Protein AF-A0A9W3SZY1-F1 (afdb_monomer_lite)

Sequence (52 aa):
MRQYQMLYSTPYLYSSRTLQQMYKSTRKEEDITAIQGHMLRHEVYLDRQYYK

Secondary structure (DSSP, 8-state):
--TTGGGGT-TTSS-HHHHHHHHHH---HHHHHHHHHHHHHTTTT--GGG--

Radius of gyration: 10.67 Å; chains: 1; bounding box: 34×17×21 Å

Organism: NCBI:txid1423143

Structure (mmCIF, N/CA/C/O backbone):
data_AF-A0A9W3SZY1-F1
#
_entry.id   AF-A0A9W3SZY1-F1
#
loop_
_atom_site.group_PDB
_atom_site.id
_atom_site.type_symbol
_atom_site.label_atom_id
_atom_site.label_alt_id
_atom_site.label_comp_id
_atom_site.label_asym_id
_atom_site.label_entity_id
_atom_site.label_seq_id
_atom_site.pdbx_PDB_ins_code
_atom_site.Cartn_x
_atom_site.Cartn_y
_atom_site.Cartn_z
_atom_site.occupancy
_atom_site.B_iso_or_equiv
_atom_site.auth_seq_id
_atom_site.auth_comp_id
_atom_site.auth_asym_id
_atom_site.auth_atom_id
_atom_site.pdbx_PDB_model_num
ATOM 1 N N . MET A 1 1 ? -17.187 -2.665 2.164 1.00 49.53 1 MET A N 1
ATOM 2 C CA . MET A 1 1 ? -16.306 -2.879 0.993 1.00 49.53 1 MET A CA 1
ATOM 3 C C . MET A 1 1 ? -14.866 -2.639 1.426 1.00 49.53 1 MET A C 1
ATOM 5 O O . MET A 1 1 ? -14.625 -1.620 2.066 1.00 49.53 1 MET A O 1
ATOM 9 N N . ARG A 1 2 ? -13.943 -3.579 1.175 1.00 61.56 2 ARG A N 1
ATOM 10 C CA . ARG A 1 2 ? -12.524 -3.454 1.562 1.00 61.56 2 ARG A CA 1
ATOM 11 C C . ARG A 1 2 ? -11.811 -2.524 0.579 1.00 61.56 2 ARG A C 1
ATOM 13 O O . ARG A 1 2 ? -11.764 -2.829 -0.609 1.00 61.56 2 ARG A O 1
ATOM 20 N N . GLN A 1 3 ? -11.286 -1.397 1.060 1.00 63.66 3 GLN A N 1
ATOM 21 C CA . GLN A 1 3 ? -10.793 -0.316 0.193 1.00 63.66 3 GLN A CA 1
ATOM 22 C C . GLN A 1 3 ? -9.579 -0.703 -0.666 1.00 63.66 3 GLN A C 1
ATOM 24 O O . GLN A 1 3 ? -9.375 -0.099 -1.713 1.00 63.66 3 GLN A O 1
ATOM 29 N N . TYR A 1 4 ? -8.825 -1.743 -0.293 1.00 65.94 4 TYR A N 1
ATOM 30 C CA . TYR A 1 4 ? -7.600 -2.138 -1.005 1.00 65.94 4 TYR A CA 1
ATOM 31 C C . TYR A 1 4 ? -7.615 -3.565 -1.559 1.00 65.94 4 TYR A C 1
ATOM 33 O O . TYR A 1 4 ? -6.573 -4.120 -1.895 1.00 65.94 4 TYR A O 1
ATOM 41 N N . GLN A 1 5 ? -8.796 -4.168 -1.710 1.00 68.56 5 GLN A N 1
ATOM 42 C CA . GLN A 1 5 ? -8.929 -5.529 -2.245 1.00 68.56 5 GLN A CA 1
ATOM 43 C C . GLN A 1 5 ? -8.387 -5.655 -3.685 1.00 68.56 5 GLN A C 1
ATOM 45 O O . GLN A 1 5 ? -7.865 -6.697 -4.070 1.00 68.56 5 GLN A O 1
ATOM 50 N N . MET A 1 6 ? -8.423 -4.561 -4.449 1.00 70.50 6 MET A N 1
ATOM 51 C CA . MET A 1 6 ? -7.860 -4.463 -5.800 1.00 70.50 6 MET A CA 1
ATOM 52 C C . MET A 1 6 ? -6.326 -4.579 -5.859 1.00 70.50 6 MET A C 1
ATOM 54 O O . MET A 1 6 ? -5.800 -5.027 -6.877 1.00 70.50 6 MET A O 1
ATOM 58 N N . LEU A 1 7 ? -5.602 -4.303 -4.762 1.00 6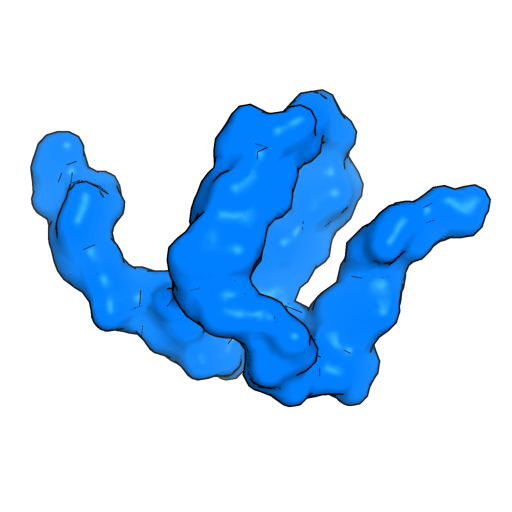5.31 7 LEU A N 1
ATOM 59 C CA . LEU A 1 7 ? -4.147 -4.521 -4.694 1.00 65.31 7 LEU A CA 1
ATOM 60 C C . LEU A 1 7 ? -3.767 -5.997 -4.882 1.00 65.31 7 LEU A C 1
ATOM 62 O O . LEU A 1 7 ? -2.639 -6.300 -5.257 1.00 65.31 7 LEU A O 1
ATOM 66 N N . TYR A 1 8 ? -4.694 -6.929 -4.657 1.00 63.59 8 TYR A N 1
ATOM 67 C CA . TYR A 1 8 ? -4.452 -8.349 -4.906 1.00 63.59 8 TYR A CA 1
ATOM 68 C C . TYR A 1 8 ? -4.559 -8.742 -6.385 1.00 63.59 8 TYR A C 1
ATOM 70 O O . TYR A 1 8 ? -4.060 -9.802 -6.748 1.00 63.59 8 TYR A O 1
ATOM 78 N N . SER A 1 9 ? -5.223 -7.936 -7.221 1.00 68.19 9 SER A N 1
ATOM 79 C CA . SER A 1 9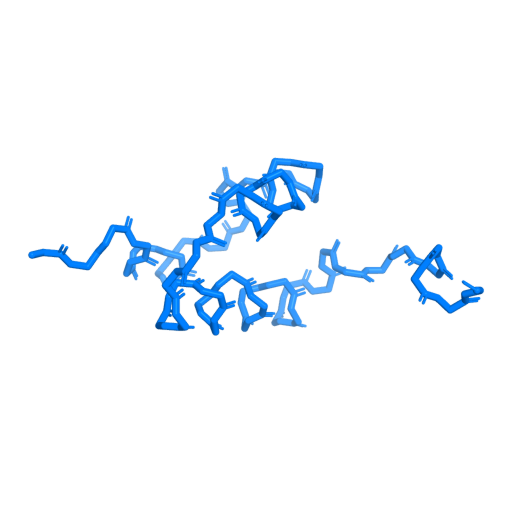 ? -5.545 -8.288 -8.615 1.00 68.19 9 SER A CA 1
ATOM 80 C C . SER A 1 9 ? -4.726 -7.519 -9.652 1.00 68.19 9 SER A C 1
ATOM 82 O O . SER A 1 9 ? -4.533 -8.026 -10.751 1.00 68.19 9 SER A O 1
ATOM 84 N N . THR A 1 10 ? -4.230 -6.322 -9.324 1.00 65.00 10 THR A N 1
ATOM 85 C CA . THR A 1 10 ? -3.488 -5.475 -10.272 1.00 65.00 10 THR A CA 1
ATOM 86 C C . THR A 1 10 ? -2.074 -5.167 -9.768 1.00 65.00 10 THR A C 1
ATOM 88 O O . THR A 1 10 ? -1.899 -4.229 -8.981 1.00 65.00 10 THR A O 1
ATOM 91 N N . PRO A 1 11 ? -1.059 -5.930 -10.213 1.00 61.94 11 PRO A N 1
ATOM 92 C CA . PRO A 1 11 ? 0.354 -5.586 -10.046 1.00 61.94 11 PRO A CA 1
ATOM 93 C C . PRO A 1 11 ? 0.661 -4.162 -10.534 1.00 61.94 11 PRO A C 1
ATOM 95 O O . PRO A 1 11 ? 0.110 -3.735 -11.545 1.00 61.94 11 PRO A O 1
ATOM 98 N N . TYR A 1 12 ? 1.562 -3.447 -9.853 1.00 63.22 12 TYR A N 1
ATOM 99 C CA . TYR A 1 12 ? 2.105 -2.136 -10.271 1.00 63.22 12 TYR A CA 1
ATOM 100 C C . TYR A 1 12 ? 1.106 -0.975 -10.405 1.00 63.22 12 TYR A C 1
ATOM 102 O O . TYR A 1 12 ? 1.431 0.050 -11.000 1.00 63.22 12 TYR A O 1
ATOM 110 N N . LEU A 1 13 ? -0.089 -1.085 -9.820 1.00 68.94 13 LEU A N 1
ATOM 111 C CA . LEU A 1 13 ? -1.086 -0.008 -9.874 1.00 68.94 13 LEU A CA 1
ATOM 112 C C . LEU A 1 13 ? -0.590 1.293 -9.213 1.00 68.94 13 LEU A C 1
ATOM 114 O O . LEU A 1 13 ? -0.980 2.390 -9.609 1.00 68.94 13 LEU A O 1
ATOM 118 N N . TYR A 1 14 ? 0.279 1.173 -8.208 1.00 71.75 14 TYR A N 1
ATOM 119 C CA . TYR A 1 14 ? 0.799 2.295 -7.438 1.00 71.75 14 TYR A CA 1
ATOM 120 C C . TYR A 1 14 ? 2.321 2.239 -7.325 1.00 71.75 14 TYR A C 1
ATOM 122 O O . TYR A 1 14 ? 2.908 1.181 -7.106 1.00 71.75 14 TYR A O 1
ATOM 130 N N . SER A 1 15 ? 2.956 3.409 -7.424 1.00 73.94 15 SER A N 1
ATOM 131 C CA . SER A 1 15 ? 4.395 3.557 -7.180 1.00 73.94 15 SER A CA 1
ATOM 132 C C . SER A 1 15 ? 4.762 3.225 -5.726 1.00 73.94 15 SER A C 1
ATOM 134 O O . SER A 1 15 ? 3.930 3.384 -4.826 1.00 73.94 15 SER A O 1
ATOM 136 N N . SER A 1 16 ? 6.026 2.868 -5.459 1.00 74.44 16 SER A N 1
ATOM 137 C CA . SER A 1 16 ? 6.532 2.628 -4.093 1.00 74.44 16 SER A CA 1
ATOM 138 C C . SER A 1 16 ? 6.217 3.780 -3.139 1.00 74.44 16 SER A C 1
ATOM 140 O O . SER A 1 16 ? 5.817 3.556 -1.999 1.00 74.44 16 SER A O 1
ATOM 142 N N . ARG A 1 17 ? 6.340 5.027 -3.617 1.00 78.56 17 ARG A N 1
ATOM 143 C CA . ARG A 1 17 ? 6.070 6.237 -2.828 1.00 78.56 17 ARG A CA 1
ATOM 144 C C . ARG A 1 17 ? 4.591 6.359 -2.465 1.00 78.56 17 ARG A C 1
ATOM 146 O O . ARG A 1 17 ? 4.269 6.704 -1.330 1.00 78.56 17 ARG A O 1
ATOM 153 N N . THR A 1 18 ? 3.703 6.053 -3.408 1.00 81.31 18 THR A N 1
ATOM 154 C CA . THR A 1 18 ? 2.252 6.056 -3.182 1.00 81.31 18 THR A CA 1
ATOM 155 C C . THR A 1 18 ? 1.862 4.971 -2.181 1.00 81.31 18 THR A C 1
ATOM 157 O O . THR A 1 18 ? 1.168 5.264 -1.213 1.00 81.31 18 THR A O 1
ATOM 160 N N . LEU A 1 19 ? 2.377 3.749 -2.341 1.00 78.75 19 LEU A N 1
ATOM 161 C CA . LEU A 1 19 ? 2.133 2.646 -1.406 1.00 78.75 19 LEU A CA 1
ATOM 162 C C . LEU A 1 19 ? 2.649 2.967 0.004 1.00 78.75 19 LEU A C 1
ATOM 164 O O . LEU A 1 19 ? 1.964 2.696 0.986 1.00 78.75 19 LEU A O 1
ATOM 168 N N . GLN A 1 20 ? 3.806 3.625 0.119 1.00 79.56 20 GLN A N 1
ATOM 169 C CA . GLN A 1 20 ? 4.348 4.067 1.405 1.00 79.56 20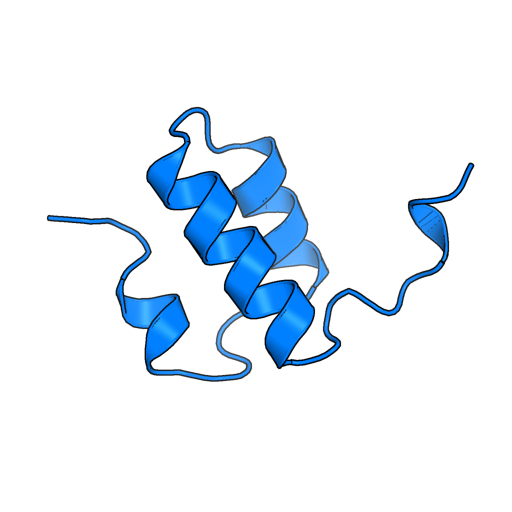 GLN A CA 1
ATOM 170 C C . GLN A 1 20 ? 3.470 5.135 2.076 1.00 79.56 20 GLN A C 1
ATOM 172 O O . GLN A 1 20 ? 3.278 5.104 3.291 1.00 79.56 20 GLN A O 1
ATOM 177 N N . GLN A 1 21 ? 2.930 6.084 1.308 1.00 82.50 21 GLN A N 1
ATOM 178 C CA . GLN A 1 21 ? 1.978 7.067 1.830 1.00 82.50 21 GLN A CA 1
ATOM 179 C C . GLN A 1 21 ? 0.683 6.392 2.285 1.00 82.50 21 GLN A C 1
ATOM 181 O O . GLN A 1 21 ? 0.216 6.673 3.383 1.00 82.50 21 GLN A O 1
ATOM 186 N N . MET A 1 22 ? 0.152 5.449 1.504 1.00 82.19 22 MET A N 1
ATOM 187 C CA . MET A 1 22 ? -1.038 4.676 1.876 1.00 82.19 22 MET A CA 1
ATOM 188 C C . MET A 1 22 ? -0.806 3.866 3.156 1.00 82.19 22 MET A C 1
ATOM 190 O O . MET A 1 22 ? -1.647 3.894 4.051 1.00 82.19 22 MET A O 1
ATOM 194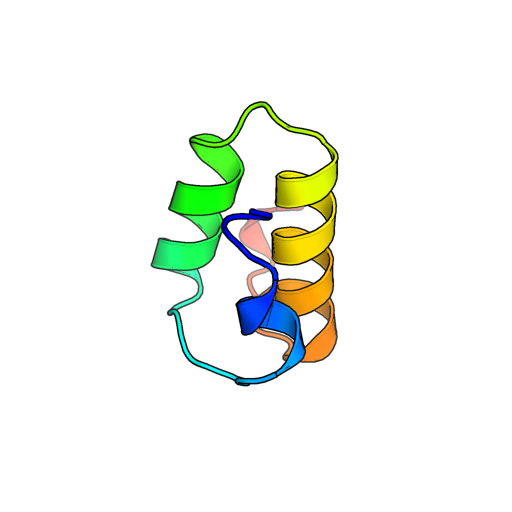 N N . TYR A 1 23 ? 0.359 3.223 3.284 1.00 81.31 23 TYR A N 1
ATOM 195 C CA . TYR A 1 23 ? 0.771 2.512 4.495 1.00 81.31 23 TYR A CA 1
ATOM 196 C C . TYR A 1 23 ? 0.826 3.443 5.715 1.00 81.31 23 TYR A C 1
ATOM 198 O O . TYR A 1 23 ? 0.300 3.107 6.769 1.00 81.31 23 TYR A O 1
ATOM 206 N N . LYS A 1 24 ? 1.425 4.634 5.577 1.00 81.38 24 LYS A N 1
ATOM 207 C CA . LYS A 1 24 ? 1.534 5.619 6.670 1.00 81.38 24 LYS A CA 1
ATOM 208 C C . LYS A 1 24 ? 0.198 6.275 7.031 1.00 81.38 24 LYS A C 1
ATOM 210 O O . LYS A 1 24 ? 0.016 6.688 8.173 1.00 81.38 24 LYS A O 1
ATOM 215 N N . SER A 1 25 ? -0.708 6.421 6.068 1.00 83.56 25 SER A N 1
ATOM 216 C CA . SER A 1 25 ? -2.006 7.073 6.266 1.00 83.56 25 SER A CA 1
ATOM 217 C C . SER A 1 25 ? -3.095 6.125 6.759 1.00 83.56 25 SER A C 1
ATOM 219 O O . SER A 1 25 ? -4.068 6.594 7.350 1.00 83.56 25 SER A O 1
ATOM 221 N N . THR A 1 26 ? -2.965 4.815 6.538 1.00 80.56 26 THR A N 1
ATOM 222 C CA . THR A 1 26 ? -3.975 3.856 6.987 1.00 80.56 26 THR A CA 1
ATOM 223 C C . THR A 1 26 ? -3.767 3.450 8.448 1.00 80.56 26 THR A C 1
ATOM 225 O O . THR A 1 26 ? -2.647 3.308 8.930 1.00 80.56 26 THR A O 1
ATOM 228 N N . ARG A 1 27 ? -4.875 3.262 9.170 1.00 78.75 27 ARG A N 1
ATOM 229 C CA . ARG A 1 27 ? -4.902 2.806 10.575 1.00 78.75 27 ARG A CA 1
ATOM 230 C C . ARG A 1 27 ? -5.577 1.444 10.746 1.00 78.75 27 ARG A C 1
ATOM 232 O O . ARG A 1 27 ? -5.702 0.963 11.865 1.00 78.75 27 ARG A O 1
ATOM 239 N N . LYS A 1 28 ? -6.059 0.851 9.651 1.00 83.00 28 LYS A N 1
ATOM 240 C CA . LYS A 1 28 ? -6.766 -0.432 9.652 1.00 83.00 28 LYS A CA 1
ATOM 241 C C . LYS A 1 28 ? -5.787 -1.552 9.338 1.00 83.00 28 LYS A C 1
ATOM 243 O O . LYS A 1 28 ? -5.164 -1.532 8.282 1.00 83.00 28 LYS A O 1
ATOM 248 N N . GLU A 1 29 ? -5.693 -2.543 10.216 1.00 79.00 29 GLU A N 1
ATOM 249 C CA . GLU A 1 29 ? -4.752 -3.659 10.058 1.00 79.00 29 GLU A CA 1
ATOM 250 C C . GLU A 1 29 ? -4.950 -4.430 8.747 1.00 79.00 29 GLU A C 1
ATOM 252 O O . GLU A 1 29 ? -3.976 -4.705 8.054 1.00 79.00 29 GLU A O 1
ATOM 257 N N . GLU A 1 30 ? -6.197 -4.690 8.336 1.00 80.00 30 GLU A N 1
ATOM 258 C CA . GLU A 1 30 ? -6.490 -5.378 7.065 1.00 80.00 30 GLU A CA 1
ATOM 259 C C . GLU A 1 30 ? -5.905 -4.644 5.845 1.00 80.00 30 GLU A C 1
ATOM 261 O O . GLU A 1 30 ? -5.421 -5.266 4.894 1.00 80.00 30 GLU A O 1
ATOM 266 N N . ASP A 1 31 ? -5.928 -3.313 5.885 1.00 79.69 31 ASP A N 1
ATOM 267 C CA . ASP A 1 31 ? -5.428 -2.450 4.820 1.00 79.69 31 ASP A CA 1
ATOM 268 C C . ASP A 1 31 ? -3.892 -2.401 4.834 1.00 79.69 31 ASP A C 1
ATOM 270 O O . ASP A 1 31 ? -3.256 -2.460 3.780 1.00 79.69 31 ASP A O 1
ATOM 274 N N . ILE A 1 32 ? -3.293 -2.379 6.031 1.00 82.19 32 ILE A N 1
ATOM 275 C CA . ILE A 1 32 ? -1.842 -2.485 6.239 1.00 82.19 32 ILE A CA 1
ATOM 276 C C . ILE A 1 32 ? -1.322 -3.799 5.649 1.00 82.19 32 ILE A C 1
ATOM 278 O O . ILE A 1 32 ? -0.379 -3.784 4.855 1.00 82.19 32 ILE A O 1
ATOM 282 N N . THR A 1 33 ? -1.960 -4.925 5.981 1.00 83.50 33 THR A N 1
ATOM 283 C CA . THR A 1 33 ? -1.572 -6.251 5.484 1.00 83.50 33 THR A CA 1
ATOM 284 C C . THR A 1 33 ? -1.692 -6.340 3.963 1.00 83.50 33 THR A C 1
ATOM 286 O O . THR A 1 33 ? -0.811 -6.902 3.312 1.00 83.50 33 THR A O 1
ATOM 289 N N . ALA A 1 34 ? -2.739 -5.757 3.370 1.00 82.31 34 ALA A N 1
ATOM 290 C CA . ALA A 1 34 ? -2.908 -5.736 1.918 1.00 82.31 34 ALA A CA 1
ATOM 291 C C . ALA A 1 34 ? -1.805 -4.926 1.211 1.00 82.31 34 ALA A C 1
ATOM 293 O O . ALA A 1 34 ? -1.243 -5.391 0.218 1.00 82.31 34 ALA A O 1
ATOM 294 N N . ILE A 1 35 ? -1.456 -3.746 1.739 1.00 80.25 35 ILE A N 1
ATOM 295 C CA . ILE A 1 35 ? -0.405 -2.883 1.177 1.00 80.25 35 ILE A CA 1
ATOM 296 C C . ILE A 1 35 ? 0.975 -3.537 1.327 1.00 80.25 35 ILE A C 1
ATOM 298 O O . ILE A 1 35 ? 1.714 -3.629 0.346 1.00 80.25 35 ILE A O 1
ATOM 302 N N . GLN A 1 36 ? 1.307 -4.058 2.513 1.00 79.00 36 GLN A N 1
ATOM 303 C CA . GLN A 1 36 ? 2.567 -4.773 2.747 1.00 79.00 36 GLN A CA 1
ATOM 304 C C . GLN A 1 36 ? 2.688 -6.020 1.868 1.00 79.00 36 GLN A C 1
ATOM 306 O O . GLN A 1 36 ? 3.725 -6.239 1.244 1.00 79.00 36 GLN A O 1
ATOM 311 N N . GLY A 1 37 ? 1.622 -6.818 1.771 1.00 79.88 37 GLY A N 1
ATOM 312 C CA . GLY A 1 37 ? 1.600 -8.015 0.934 1.00 79.88 37 GLY A CA 1
ATOM 313 C C . GLY A 1 37 ? 1.808 -7.698 -0.548 1.00 79.88 37 GLY A C 1
ATOM 314 O O . GLY A 1 37 ? 2.531 -8.422 -1.231 1.00 79.88 37 GLY A O 1
ATOM 315 N N . HIS A 1 38 ? 1.225 -6.600 -1.037 1.00 79.38 38 HIS A N 1
ATOM 316 C CA . HIS A 1 38 ? 1.440 -6.125 -2.404 1.00 79.38 38 HIS A CA 1
ATOM 317 C C . HIS A 1 38 ? 2.887 -5.669 -2.631 1.00 79.38 38 HIS A C 1
ATOM 319 O O . HIS A 1 38 ? 3.509 -6.038 -3.626 1.00 79.38 38 HIS A O 1
ATOM 325 N N . MET A 1 39 ? 3.446 -4.909 -1.689 1.00 76.38 39 MET A N 1
ATOM 326 C CA . MET A 1 39 ? 4.817 -4.417 -1.784 1.00 76.38 39 MET A CA 1
ATOM 327 C C . MET A 1 39 ? 5.869 -5.538 -1.752 1.00 76.38 39 MET A C 1
ATOM 329 O O . MET A 1 39 ? 6.850 -5.457 -2.491 1.00 76.38 39 MET A O 1
ATOM 333 N N . LEU A 1 40 ? 5.657 -6.578 -0.934 1.00 76.75 40 LEU A N 1
ATOM 334 C CA . LEU A 1 40 ? 6.529 -7.757 -0.862 1.00 76.75 40 LEU A CA 1
ATOM 335 C C . LEU A 1 40 ? 6.466 -8.595 -2.145 1.00 76.75 40 LEU A C 1
ATOM 337 O O . LEU A 1 40 ? 7.503 -9.018 -2.643 1.00 76.75 40 LEU A O 1
ATOM 341 N N . ARG A 1 41 ? 5.267 -8.821 -2.701 1.00 75.62 41 ARG A N 1
ATOM 342 C CA . ARG A 1 41 ? 5.089 -9.652 -3.909 1.00 75.62 41 ARG A CA 1
ATOM 343 C C . ARG A 1 41 ? 5.714 -9.067 -5.164 1.00 75.62 41 ARG A C 1
ATOM 345 O O . ARG A 1 41 ? 6.137 -9.825 -6.027 1.00 75.62 41 ARG A O 1
ATOM 352 N N . HIS A 1 42 ? 5.702 -7.747 -5.294 1.00 67.88 42 HIS A N 1
ATOM 353 C CA . HIS A 1 42 ? 6.155 -7.071 -6.508 1.00 67.88 42 HIS A CA 1
ATOM 354 C C . HIS A 1 42 ? 7.546 -6.451 -6.367 1.00 67.88 42 HIS A C 1
ATOM 356 O O . HIS A 1 42 ? 7.938 -5.664 -7.223 1.00 67.88 42 HIS A O 1
ATOM 362 N N . GLU A 1 43 ? 8.263 -6.764 -5.278 1.00 63.44 43 GLU A N 1
ATOM 363 C CA . GLU A 1 43 ? 9.596 -6.227 -4.962 1.00 63.44 43 GLU A CA 1
ATOM 364 C C . GLU A 1 43 ? 9.665 -4.685 -4.970 1.00 63.44 43 GLU A C 1
ATOM 366 O O . GLU A 1 43 ? 10.732 -4.078 -4.965 1.00 63.44 43 GLU A O 1
ATOM 371 N N . VAL A 1 44 ? 8.507 -4.021 -4.897 1.00 63.22 44 VAL A N 1
ATOM 372 C CA . VAL A 1 44 ? 8.362 -2.556 -4.863 1.00 63.22 44 VAL A CA 1
ATOM 373 C C . VAL A 1 44 ? 8.929 -1.985 -3.546 1.00 63.22 44 VAL A C 1
ATOM 375 O O . VAL A 1 44 ? 9.160 -0.781 -3.431 1.00 63.22 44 VAL A O 1
ATOM 378 N N . TYR A 1 45 ? 9.186 -2.872 -2.573 1.00 57.03 45 TYR A N 1
ATOM 379 C CA . TYR A 1 45 ? 9.862 -2.654 -1.289 1.00 57.03 45 TYR A CA 1
ATOM 380 C C . TYR A 1 45 ? 11.400 -2.747 -1.354 1.00 57.03 45 TYR A C 1
ATOM 382 O O . TYR A 1 45 ? 12.049 -2.750 -0.307 1.00 57.03 45 TYR A O 1
ATOM 390 N N . LEU A 1 46 ? 12.010 -2.837 -2.543 1.00 48.78 46 LEU A N 1
ATOM 391 C CA . LEU A 1 46 ? 13.464 -2.730 -2.710 1.00 48.78 46 LEU A CA 1
ATOM 392 C C . LEU A 1 46 ? 13.921 -1.273 -2.595 1.00 48.78 46 LEU A C 1
ATOM 394 O O . LEU A 1 46 ? 14.464 -0.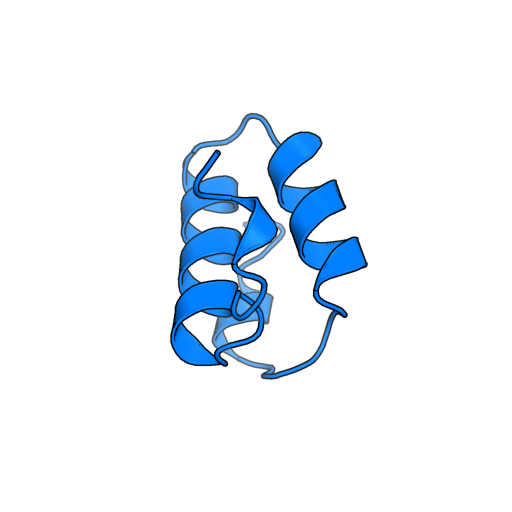685 -3.523 1.00 48.78 46 LEU A O 1
ATOM 398 N N . ASP A 1 47 ? 13.747 -0.700 -1.412 1.00 49.81 47 ASP A N 1
ATOM 399 C CA . ASP A 1 47 ? 14.630 0.364 -0.981 1.00 49.81 47 ASP A CA 1
ATOM 400 C C . ASP A 1 47 ? 15.099 0.054 0.440 1.00 49.81 47 ASP A C 1
ATOM 402 O O . ASP A 1 47 ? 14.338 0.081 1.410 1.00 49.81 47 ASP A O 1
ATOM 406 N N . ARG A 1 48 ? 16.390 -0.284 0.537 1.00 51.00 48 ARG A N 1
ATOM 407 C CA . ARG A 1 48 ? 17.183 -0.532 1.754 1.00 51.00 48 ARG A CA 1
ATOM 408 C C . ARG A 1 48 ? 17.044 0.553 2.837 1.00 51.00 48 ARG A C 1
ATOM 410 O O . ARG A 1 48 ? 17.604 0.394 3.914 1.00 51.00 48 ARG A O 1
ATOM 417 N N . GLN A 1 49 ? 16.312 1.632 2.583 1.00 54.00 49 GLN A N 1
ATOM 418 C CA . GLN A 1 49 ? 16.04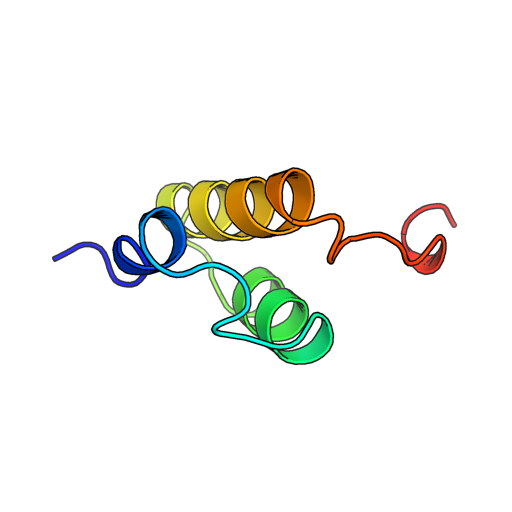0 2.739 3.496 1.00 54.00 49 GLN A CA 1
ATOM 419 C C . GLN A 1 49 ? 15.179 2.406 4.727 1.00 54.00 49 GLN A C 1
ATOM 421 O O . GLN A 1 49 ? 15.077 3.249 5.612 1.00 54.00 49 GLN A O 1
ATOM 426 N N . TYR A 1 50 ? 14.578 1.215 4.829 1.00 50.19 50 TYR A N 1
ATOM 427 C CA . TYR A 1 50 ? 13.832 0.806 6.034 1.00 50.19 50 TYR A CA 1
ATOM 428 C C . TYR A 1 50 ? 14.669 0.069 7.091 1.00 50.19 50 TYR A C 1
ATOM 430 O O . TYR A 1 50 ? 14.198 -0.116 8.210 1.00 50.19 50 TYR A O 1
ATOM 438 N N . TYR A 1 51 ? 15.904 -0.321 6.763 1.00 42.47 51 TYR A N 1
ATOM 439 C CA . TYR A 1 51 ? 16.882 -0.807 7.737 1.00 42.47 51 TYR A CA 1
ATOM 440 C C . TYR A 1 51 ? 17.830 0.338 8.119 1.00 42.47 51 TYR A C 1
ATOM 442 O O . TYR A 1 51 ? 18.981 0.371 7.681 1.00 42.47 51 TYR A O 1
ATOM 450 N N . LYS A 1 52 ? 17.353 1.302 8.910 1.00 43.78 52 LYS A N 1
ATOM 451 C CA . LYS A 1 52 ? 18.231 2.157 9.715 1.00 43.78 52 LYS A CA 1
ATOM 452 C C . LYS A 1 52 ? 17.517 2.701 10.942 1.00 43.78 52 LYS A C 1
ATOM 454 O O . LYS A 1 52 ? 16.379 3.189 10.778 1.00 43.78 52 LYS A O 1
#

Foldseek 3Di:
DPPQPCLVPDQPPDQLVRLVVQCVPDPDPVSVCSSVVSCVVNVSVPDPVVVD

pLDDT: mean 70.25, std 11.67, range [42.47, 83.56]